Protein AF-A0A527CT32-F1 (afdb_monomer_lite)

Structure (mmCIF, N/CA/C/O backbone):
data_AF-A0A527CT32-F1
#
_entry.id   AF-A0A527CT32-F1
#
loop_
_atom_site.group_PDB
_atom_site.id
_atom_site.type_symbol
_atom_site.label_atom_id
_atom_site.label_alt_id
_atom_site.label_comp_id
_atom_site.label_asym_id
_atom_site.label_entity_id
_atom_site.label_seq_id
_atom_site.pdbx_PDB_ins_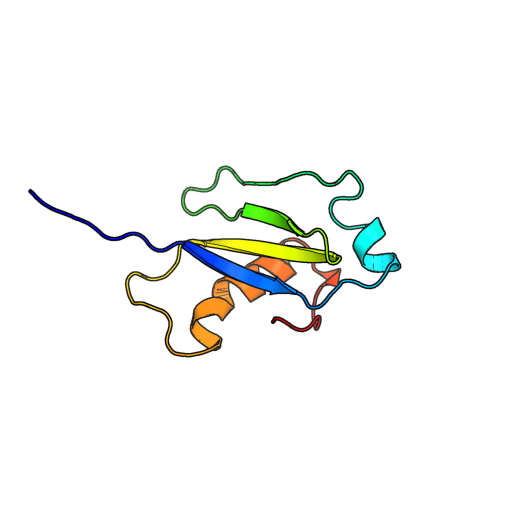code
_atom_site.Cartn_x
_atom_site.Cartn_y
_atom_site.Cartn_z
_atom_site.occupancy
_atom_site.B_iso_or_equiv
_atom_site.auth_seq_id
_atom_site.auth_comp_id
_atom_site.auth_asym_id
_atom_site.auth_atom_id
_atom_site.pdbx_PDB_model_num
ATOM 1 N N . GLU A 1 1 ? 26.775 10.156 -21.098 1.00 80.62 1 GLU A N 1
ATOM 2 C CA . GLU A 1 1 ? 25.987 9.877 -19.881 1.00 80.62 1 GLU A CA 1
ATOM 3 C C . GLU A 1 1 ? 25.025 8.735 -20.186 1.00 80.62 1 GLU A C 1
ATOM 5 O O . GLU A 1 1 ? 24.499 8.708 -21.293 1.00 80.62 1 GLU A O 1
ATOM 10 N N . THR A 1 2 ? 24.838 7.782 -19.270 1.00 89.81 2 THR A N 1
ATOM 11 C CA . THR A 1 2 ? 23.887 6.668 -19.438 1.00 89.81 2 THR A CA 1
ATOM 12 C C . THR A 1 2 ? 22.786 6.815 -18.396 1.00 89.81 2 THR A C 1
ATOM 14 O O . THR A 1 2 ? 23.073 6.785 -17.202 1.00 89.81 2 THR A O 1
ATOM 17 N N . ILE A 1 3 ? 21.536 6.958 -18.842 1.00 90.81 3 ILE A N 1
ATOM 18 C CA . ILE A 1 3 ? 20.357 7.100 -17.978 1.00 90.81 3 ILE A CA 1
ATOM 19 C C . ILE A 1 3 ? 19.569 5.790 -18.000 1.00 90.81 3 ILE A C 1
ATOM 21 O O . ILE A 1 3 ? 19.269 5.259 -19.068 1.00 90.81 3 ILE A O 1
ATOM 25 N N . VAL A 1 4 ? 19.202 5.284 -16.819 1.00 88.50 4 VAL A N 1
ATOM 26 C CA . VAL A 1 4 ? 18.331 4.109 -16.675 1.00 88.50 4 VAL A CA 1
ATOM 27 C C . VAL A 1 4 ? 17.067 4.516 -15.914 1.00 88.50 4 VAL A C 1
ATOM 29 O O . VAL A 1 4 ? 17.141 4.746 -14.705 1.00 88.50 4 VAL A O 1
ATOM 32 N N . PRO A 1 5 ? 15.899 4.607 -16.576 1.00 86.19 5 PRO A N 1
ATOM 33 C CA . PRO A 1 5 ? 14.659 4.965 -15.904 1.00 86.19 5 PRO A CA 1
ATOM 34 C C . PRO A 1 5 ? 14.191 3.829 -14.9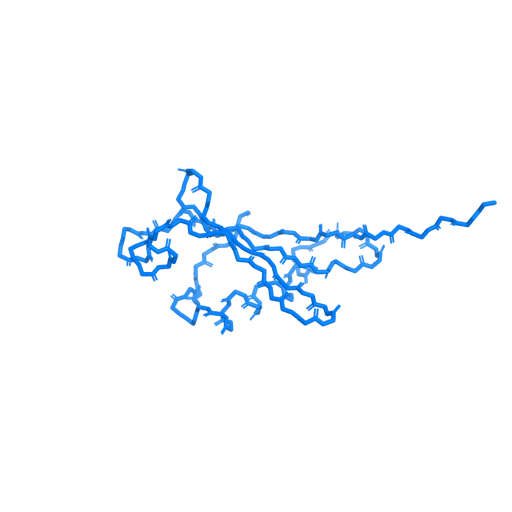90 1.00 86.19 5 PRO A C 1
ATOM 36 O O . PRO A 1 5 ? 14.162 2.652 -15.363 1.00 86.19 5 PRO A O 1
ATOM 39 N N . LEU A 1 6 ? 13.808 4.194 -13.768 1.00 87.25 6 LEU A N 1
ATOM 40 C CA . LEU A 1 6 ? 13.237 3.291 -12.778 1.00 87.25 6 LEU A CA 1
ATOM 41 C C . LEU A 1 6 ? 11.833 3.779 -12.432 1.00 87.25 6 LEU A C 1
ATOM 43 O O . LEU A 1 6 ? 11.648 4.937 -12.069 1.00 87.25 6 LEU A O 1
ATOM 47 N N . HIS A 1 7 ? 10.854 2.883 -12.515 1.00 91.44 7 HIS A N 1
ATOM 48 C CA . HIS A 1 7 ? 9.474 3.207 -12.184 1.00 91.44 7 HIS A CA 1
ATOM 49 C C . HIS A 1 7 ? 9.085 2.641 -10.820 1.00 91.44 7 HIS A C 1
ATOM 51 O O . HIS A 1 7 ? 9.405 1.493 -10.491 1.00 91.44 7 HIS A O 1
ATOM 57 N N . SER A 1 8 ? 8.353 3.448 -10.055 1.00 93.06 8 SER A N 1
ATOM 58 C CA . SER A 1 8 ? 7.649 3.015 -8.852 1.00 93.06 8 SER A CA 1
ATOM 59 C C . SER A 1 8 ? 6.157 3.027 -9.139 1.00 93.06 8 SER A C 1
ATOM 61 O O . SER A 1 8 ? 5.612 4.063 -9.518 1.00 93.06 8 SER A O 1
ATOM 63 N N . PHE A 1 9 ? 5.508 1.873 -9.022 1.00 95.50 9 PHE A N 1
ATOM 64 C CA . PHE A 1 9 ? 4.066 1.758 -9.235 1.00 95.50 9 PHE A CA 1
ATOM 65 C C . PHE A 1 9 ? 3.363 1.825 -7.882 1.00 95.50 9 PHE A C 1
ATOM 67 O O . PHE A 1 9 ? 3.929 1.416 -6.867 1.00 95.50 9 PHE A O 1
ATOM 74 N N . GLN A 1 10 ? 2.139 2.348 -7.868 1.00 96.75 10 GLN A N 1
ATOM 75 C CA . GLN A 1 10 ? 1.307 2.461 -6.671 1.00 96.75 10 GLN A CA 1
ATOM 76 C C . GLN A 1 10 ? -0.125 2.030 -6.978 1.00 96.75 10 GLN A C 1
ATOM 78 O O . GLN A 1 10 ? -0.601 2.258 -8.089 1.00 96.75 10 GLN A O 1
ATOM 83 N N . ILE A 1 11 ? -0.772 1.424 -5.986 1.00 97.88 11 ILE A N 1
ATOM 84 C CA . ILE A 1 11 ? -2.214 1.176 -5.914 1.00 97.88 11 ILE A CA 1
ATOM 85 C C . ILE A 1 11 ? -2.766 1.811 -4.638 1.00 97.88 11 ILE A C 1
ATOM 87 O O . ILE A 1 11 ? -2.042 1.934 -3.642 1.00 97.88 11 ILE A O 1
ATOM 91 N N . ALA A 1 12 ? -4.048 2.157 -4.644 1.00 98.50 12 ALA A N 1
ATOM 92 C CA . ALA A 1 12 ? -4.786 2.502 -3.442 1.00 98.50 12 ALA A CA 1
ATOM 93 C C . ALA A 1 12 ? -6.022 1.612 -3.331 1.00 98.50 12 ALA A C 1
ATOM 95 O O . ALA A 1 12 ? -6.677 1.309 -4.323 1.00 98.50 12 ALA A O 1
ATOM 96 N N . THR A 1 13 ? -6.352 1.179 -2.119 1.00 98.69 13 THR A N 1
ATOM 97 C CA . THR A 1 13 ? -7.673 0.593 -1.879 1.00 98.69 13 THR A CA 1
ATOM 98 C C . THR A 1 13 ? -8.754 1.663 -2.038 1.00 98.69 13 THR A C 1
ATOM 100 O O . THR A 1 13 ? -8.480 2.858 -1.892 1.00 98.69 13 THR A O 1
ATOM 103 N N . ALA A 1 14 ? -10.007 1.249 -2.210 1.00 98.38 14 ALA A N 1
ATOM 104 C CA . ALA A 1 14 ? -11.145 2.053 -1.773 1.00 98.38 14 ALA A CA 1
ATOM 105 C C . ALA A 1 14 ? -10.978 2.451 -0.284 1.00 98.38 14 ALA A C 1
ATOM 107 O O . ALA A 1 14 ? -10.230 1.780 0.449 1.00 98.38 14 ALA A O 1
ATOM 108 N N . PRO A 1 15 ? -11.634 3.527 0.193 1.00 98.25 15 PRO A N 1
ATOM 109 C CA . PRO A 1 15 ? -11.605 3.888 1.607 1.00 98.25 15 PRO A CA 1
ATOM 110 C C . PRO A 1 15 ? -11.990 2.690 2.477 1.00 98.25 15 PRO A C 1
ATOM 112 O O . PRO A 1 15 ? -13.000 2.024 2.240 1.00 98.25 15 PRO A O 1
ATOM 115 N N . LEU A 1 16 ? -11.151 2.379 3.462 1.00 98.12 16 LEU A N 1
ATOM 116 C CA . LEU A 1 16 ? -11.360 1.229 4.327 1.00 98.12 16 LEU A CA 1
ATOM 117 C C . LEU A 1 16 ? -12.534 1.501 5.267 1.00 98.12 16 LEU A C 1
ATOM 119 O O . LEU A 1 16 ? -12.667 2.590 5.826 1.00 98.12 16 LEU A O 1
ATOM 123 N N . SER A 1 17 ? -13.356 0.481 5.501 1.00 97.56 17 SER A N 1
ATOM 124 C CA . SER A 1 17 ? -14.355 0.538 6.564 1.00 97.56 17 SER A CA 1
ATOM 125 C C . SER A 1 17 ? -13.679 0.723 7.927 1.00 97.56 17 SER A C 1
ATOM 127 O O . SER A 1 17 ? -12.530 0.322 8.132 1.00 97.56 17 SER A O 1
ATOM 129 N N . SER A 1 18 ? -14.399 1.299 8.891 1.00 96.00 18 SER A N 1
ATOM 130 C CA . SER A 1 18 ? -13.855 1.618 10.220 1.00 96.00 18 SER A CA 1
ATOM 131 C C . SER A 1 18 ? -13.240 0.405 10.929 1.00 96.00 18 SER A C 1
ATOM 133 O O . SER A 1 18 ? -12.183 0.523 11.545 1.00 96.00 18 SER A O 1
ATOM 135 N N . ASN A 1 19 ? -13.840 -0.780 10.781 1.00 96.38 19 ASN A N 1
ATOM 136 C CA . ASN A 1 19 ? -13.315 -2.026 11.342 1.00 96.38 19 ASN A CA 1
ATOM 137 C C . ASN A 1 19 ? -11.981 -2.459 10.702 1.00 96.38 19 ASN A C 1
ATOM 139 O O . ASN A 1 19 ? -11.107 -2.962 11.403 1.00 96.38 19 ASN A O 1
ATOM 143 N N . LEU A 1 20 ? -11.788 -2.249 9.394 1.00 96.81 20 LEU A N 1
ATOM 144 C CA . LEU A 1 20 ? -10.518 -2.549 8.722 1.00 96.81 20 LEU A CA 1
ATOM 145 C C . LEU A 1 20 ? -9.463 -1.488 9.048 1.00 96.81 20 LEU A C 1
ATOM 147 O O . LEU A 1 20 ? -8.332 -1.823 9.400 1.00 96.81 20 LEU A O 1
ATOM 151 N N . ALA A 1 21 ? -9.841 -0.210 9.010 1.00 96.06 21 ALA A N 1
ATOM 152 C CA . ALA A 1 21 ? -8.947 0.906 9.306 1.00 96.06 21 ALA A CA 1
ATOM 153 C C . ALA A 1 21 ? -8.364 0.849 10.732 1.00 96.06 21 ALA A C 1
ATOM 155 O O . ALA A 1 21 ? -7.222 1.270 10.939 1.00 96.06 21 ALA A O 1
ATOM 156 N N . ALA A 1 22 ? -9.118 0.302 11.693 1.00 95.94 22 ALA A N 1
ATOM 157 C CA . ALA A 1 22 ? -8.686 0.107 13.077 1.00 95.94 22 ALA A CA 1
ATOM 158 C C . ALA A 1 22 ? -7.661 -1.029 13.260 1.00 95.94 22 ALA A C 1
ATOM 160 O O . ALA A 1 22 ? -6.938 -1.039 14.250 1.00 95.94 22 ALA A O 1
ATOM 161 N N . THR A 1 23 ? -7.576 -1.984 12.328 1.00 95.88 23 THR A N 1
ATOM 162 C CA . THR A 1 23 ? -6.645 -3.130 12.426 1.00 95.88 23 THR A CA 1
ATOM 163 C C . THR A 1 23 ? -5.377 -2.939 11.600 1.00 95.88 23 THR A C 1
ATOM 165 O O . THR A 1 23 ? -4.332 -3.513 11.903 1.00 95.88 23 THR A O 1
ATOM 168 N N . ILE A 1 24 ? -5.442 -2.105 10.564 1.00 96.69 24 ILE A N 1
ATOM 169 C CA . ILE A 1 24 ? -4.337 -1.865 9.639 1.00 96.69 24 ILE A CA 1
ATOM 170 C C . ILE A 1 24 ? -3.635 -0.569 10.019 1.00 96.69 24 ILE A C 1
ATOM 172 O O . ILE A 1 24 ? -4.212 0.510 9.893 1.00 96.69 24 ILE A O 1
ATOM 176 N N . LEU A 1 25 ? -2.371 -0.679 10.445 1.00 96.56 25 LEU A N 1
ATOM 177 C CA . LEU A 1 25 ? -1.524 0.453 10.844 1.00 96.56 25 LEU A CA 1
ATOM 178 C C . LEU A 1 25 ? -2.248 1.400 11.823 1.00 96.56 25 LEU A C 1
ATOM 180 O O . LEU A 1 25 ? -2.398 2.579 11.504 1.00 96.56 25 LEU A O 1
ATOM 184 N N . PRO A 1 26 ? -2.789 0.913 12.958 1.00 95.12 26 PRO A N 1
ATOM 185 C CA . PRO A 1 26 ? -3.675 1.698 13.829 1.00 95.12 26 PRO A CA 1
ATOM 186 C C . PRO A 1 26 ? -3.080 3.055 14.225 1.00 95.12 26 PRO A C 1
ATOM 188 O O . PRO A 1 26 ? -3.785 4.055 14.159 1.00 95.12 26 PRO A O 1
ATOM 191 N N . GLU A 1 27 ? -1.768 3.110 14.459 1.00 95.75 27 GLU A N 1
ATOM 192 C CA . GLU A 1 27 ? -1.038 4.330 14.841 1.00 95.75 27 GLU A CA 1
ATOM 193 C C . GLU A 1 27 ? -0.508 5.141 13.643 1.00 95.75 27 GLU A C 1
ATOM 195 O O . GLU A 1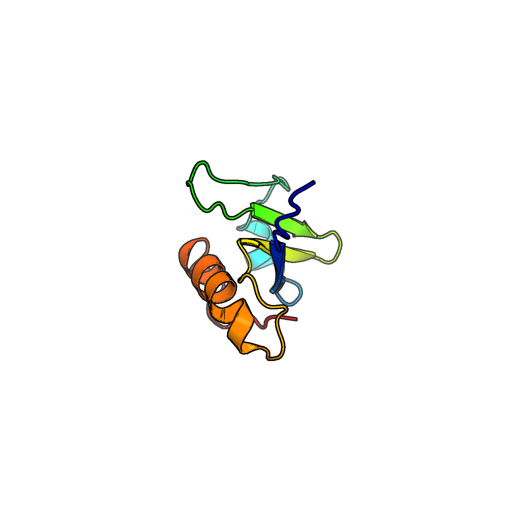 27 ? 0.307 6.046 13.797 1.00 95.75 27 GLU A O 1
ATOM 200 N N . GLY A 1 28 ? -0.922 4.803 12.419 1.00 94.88 28 GLY A N 1
ATOM 201 C CA . GLY A 1 28 ? -0.586 5.563 11.214 1.00 94.88 28 GLY A CA 1
ATOM 202 C C . GLY A 1 28 ? 0.859 5.405 10.733 1.00 94.88 28 GLY A C 1
ATOM 203 O O . GLY A 1 28 ? 1.378 6.297 10.065 1.00 94.88 28 GLY A O 1
ATOM 204 N N . GLN A 1 29 ? 1.519 4.286 11.043 1.00 96.94 29 GLN A N 1
ATOM 205 C CA . GLN A 1 29 ? 2.902 4.050 10.630 1.00 96.94 29 GLN A CA 1
ATOM 206 C C . GLN A 1 29 ? 3.051 4.068 9.101 1.00 96.94 29 GLN A C 1
ATOM 208 O O . GLN A 1 29 ? 2.229 3.517 8.368 1.00 96.94 29 GLN A O 1
ATOM 213 N N . ALA A 1 30 ? 4.151 4.639 8.617 1.00 96.81 30 ALA A N 1
ATOM 214 C CA . ALA A 1 30 ? 4.629 4.402 7.261 1.00 96.81 30 ALA A CA 1
ATOM 215 C C . ALA A 1 30 ? 5.571 3.194 7.278 1.00 96.81 30 ALA A C 1
ATOM 217 O O . ALA A 1 30 ? 6.469 3.124 8.117 1.00 96.81 30 ALA A O 1
ATOM 218 N N . VAL A 1 31 ? 5.369 2.245 6.365 1.00 97.31 31 VAL A N 1
ATOM 219 C CA . VAL A 1 31 ? 6.130 0.992 6.334 1.00 97.31 31 VAL A CA 1
ATOM 220 C C . VAL A 1 31 ? 6.887 0.855 5.021 1.00 97.31 31 VAL A C 1
ATOM 222 O O . VAL A 1 31 ? 6.358 1.138 3.947 1.00 97.31 31 VAL A O 1
ATOM 225 N N . SER A 1 32 ? 8.117 0.364 5.111 1.00 95.25 32 SER A N 1
ATOM 226 C CA . SER A 1 32 ? 8.878 -0.233 4.016 1.00 95.25 32 SER A CA 1
ATOM 227 C C . SER A 1 32 ? 9.516 -1.532 4.510 1.00 95.25 32 SER A C 1
ATOM 229 O O . SER A 1 32 ? 9.674 -1.732 5.716 1.00 95.25 32 SER A O 1
ATOM 231 N N . ASP A 1 33 ? 9.853 -2.439 3.595 1.00 91.06 33 ASP A N 1
ATOM 232 C CA . ASP A 1 33 ? 10.580 -3.664 3.935 1.00 91.06 33 ASP A CA 1
ATOM 233 C C . ASP A 1 33 ? 12.063 -3.608 3.520 1.00 91.06 33 ASP A C 1
ATOM 235 O O . ASP A 1 33 ? 12.517 -2.678 2.853 1.00 91.06 33 ASP A O 1
ATOM 239 N N . SER A 1 34 ? 12.829 -4.621 3.931 1.00 92.12 34 SER A N 1
ATOM 240 C CA . SER A 1 34 ? 14.261 -4.756 3.623 1.00 92.12 34 SER A CA 1
ATOM 241 C C . SER A 1 34 ? 14.550 -5.681 2.432 1.00 92.12 34 SER A C 1
ATOM 243 O O . SER A 1 34 ? 15.667 -6.182 2.290 1.00 92.12 34 SER A O 1
ATOM 245 N N . ARG A 1 35 ? 13.557 -5.989 1.586 1.00 87.56 35 ARG A N 1
ATOM 246 C CA . ARG A 1 35 ? 13.754 -6.881 0.435 1.00 87.56 35 ARG A CA 1
ATOM 247 C C . ARG A 1 35 ? 14.515 -6.155 -0.671 1.00 87.56 35 ARG A C 1
ATOM 249 O O . ARG A 1 35 ? 14.402 -4.948 -0.853 1.00 87.56 35 ARG A O 1
ATOM 256 N N . ARG A 1 36 ? 15.231 -6.924 -1.502 1.00 85.19 36 ARG A N 1
ATOM 257 C CA . ARG A 1 36 ? 15.909 -6.396 -2.704 1.00 85.19 36 ARG A CA 1
ATOM 258 C C . ARG A 1 36 ? 14.937 -5.693 -3.659 1.00 85.19 36 ARG A C 1
ATOM 260 O O . ARG A 1 36 ? 15.310 -4.733 -4.323 1.00 85.19 36 ARG A O 1
ATOM 267 N N . ILE A 1 37 ? 13.706 -6.196 -3.731 1.00 86.19 37 ILE A N 1
ATOM 268 C CA . ILE A 1 37 ? 12.577 -5.550 -4.392 1.00 86.19 37 ILE A CA 1
ATOM 269 C C . ILE A 1 37 ? 11.559 -5.240 -3.304 1.00 86.19 37 ILE A C 1
ATOM 271 O O . ILE A 1 37 ? 10.789 -6.117 -2.910 1.00 86.19 37 ILE A O 1
ATOM 275 N N . LEU A 1 38 ? 11.629 -4.017 -2.787 1.00 90.88 38 LEU A N 1
ATOM 276 C CA . LEU A 1 38 ? 10.834 -3.614 -1.639 1.00 90.88 38 LEU A CA 1
ATOM 277 C C . LEU A 1 38 ? 9.396 -3.265 -2.022 1.00 90.88 38 LEU A C 1
ATOM 279 O O . LEU A 1 38 ? 9.117 -2.813 -3.140 1.00 90.88 38 LEU A O 1
ATOM 283 N N . VAL A 1 39 ? 8.501 -3.432 -1.053 1.00 94.75 39 VAL A N 1
ATOM 284 C CA . VAL A 1 39 ? 7.195 -2.768 -1.026 1.00 94.75 39 VAL A CA 1
ATOM 285 C C . VAL A 1 39 ? 7.166 -1.741 0.097 1.00 94.75 39 VAL A C 1
ATOM 287 O O . VAL A 1 39 ? 7.839 -1.890 1.118 1.00 94.75 39 VAL A O 1
ATOM 290 N N . TYR A 1 40 ? 6.392 -0.686 -0.109 1.00 97.25 40 TYR A N 1
ATOM 291 C CA . TYR A 1 40 ? 6.177 0.378 0.860 1.00 97.25 40 TYR A CA 1
ATOM 292 C C . TYR A 1 40 ? 4.695 0.724 0.910 1.00 97.25 40 TYR A C 1
ATOM 294 O O . TYR A 1 40 ? 4.008 0.657 -0.108 1.00 97.25 40 TYR A O 1
ATOM 302 N N . TYR A 1 41 ? 4.177 1.066 2.082 1.00 97.88 41 TYR A N 1
ATOM 303 C CA . TYR A 1 41 ? 2.755 1.343 2.241 1.00 97.88 41 TYR A CA 1
ATOM 304 C C . TYR A 1 41 ? 2.459 2.231 3.446 1.00 97.88 41 TYR A C 1
ATOM 306 O O . TYR A 1 41 ? 3.228 2.301 4.405 1.00 97.88 41 TYR A O 1
ATOM 314 N N . ARG A 1 42 ? 1.335 2.946 3.373 1.00 98.06 42 ARG A N 1
ATOM 315 C CA . ARG A 1 42 ? 0.830 3.822 4.439 1.00 98.06 42 ARG A CA 1
ATOM 316 C C . ARG A 1 42 ? -0.678 4.005 4.313 1.00 98.06 42 ARG A C 1
ATOM 318 O O . ARG A 1 42 ? -1.225 3.820 3.225 1.00 98.06 42 ARG A O 1
ATOM 325 N N . LYS A 1 43 ? -1.326 4.469 5.382 1.00 97.88 43 LYS A N 1
ATOM 326 C CA . LYS A 1 43 ? -2.683 5.015 5.275 1.00 97.88 43 LYS A CA 1
ATOM 327 C C . LYS A 1 43 ? -2.652 6.436 4.706 1.00 97.88 43 LYS A C 1
ATOM 329 O O . LYS A 1 43 ? -1.788 7.234 5.070 1.00 97.88 43 LYS A O 1
ATOM 334 N N . SER A 1 44 ? -3.560 6.740 3.787 1.00 97.44 44 SER A N 1
ATOM 335 C CA . SER A 1 44 ? -3.817 8.103 3.320 1.00 97.44 44 SER A CA 1
ATOM 336 C C . SER A 1 44 ? -4.814 8.814 4.240 1.00 97.44 44 SER A C 1
ATOM 338 O O . SER A 1 44 ? -5.517 8.180 5.028 1.00 97.44 44 SER A O 1
ATOM 340 N N . ALA A 1 45 ? -4.883 10.144 4.141 1.00 95.56 45 ALA A N 1
ATOM 341 C CA . ALA A 1 45 ? -5.786 10.957 4.958 1.00 95.56 45 ALA A CA 1
ATOM 342 C C . ALA A 1 45 ? -7.275 10.678 4.676 1.00 95.56 45 ALA A C 1
ATOM 344 O O . ALA A 1 45 ? -8.103 10.827 5.567 1.00 95.56 45 ALA A O 1
ATOM 345 N N . ASP A 1 46 ? -7.607 10.229 3.464 1.00 96.75 46 ASP A N 1
ATOM 346 C CA . ASP A 1 46 ? -8.954 9.824 3.048 1.00 96.75 46 ASP A CA 1
ATOM 347 C C . ASP A 1 46 ? -9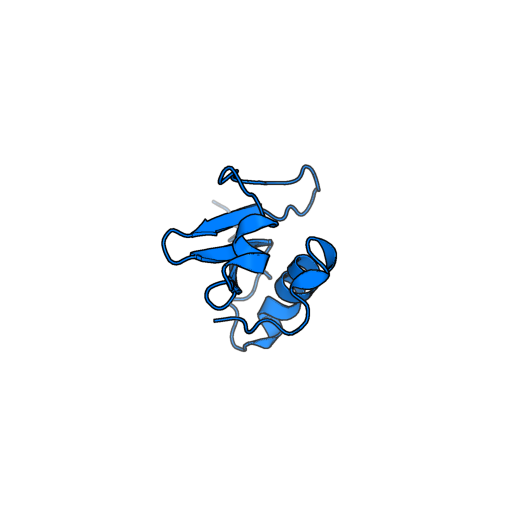.274 8.348 3.366 1.00 96.75 46 ASP A C 1
ATOM 349 O O . ASP A 1 46 ? -10.243 7.791 2.858 1.00 96.75 46 ASP A O 1
ATOM 353 N N . GLY A 1 47 ? -8.478 7.702 4.225 1.00 96.62 47 GLY A N 1
ATOM 354 C CA . GLY A 1 47 ? -8.801 6.390 4.791 1.00 96.62 47 GLY A CA 1
ATOM 355 C C . GLY A 1 47 ? -8.455 5.192 3.908 1.00 96.62 47 GLY A C 1
ATOM 356 O O . GLY A 1 47 ? -8.959 4.096 4.149 1.00 96.62 47 GLY A O 1
ATOM 357 N N . ARG A 1 48 ? -7.595 5.358 2.901 1.00 98.38 48 ARG A N 1
ATOM 358 C CA . ARG A 1 48 ? -7.151 4.264 2.021 1.00 98.38 48 ARG A CA 1
ATOM 359 C C . ARG A 1 48 ? -5.840 3.677 2.510 1.00 98.38 48 ARG A C 1
ATOM 361 O O . ARG A 1 48 ? -5.040 4.364 3.146 1.00 98.38 48 ARG A O 1
ATOM 368 N N . LEU A 1 49 ? -5.572 2.427 2.149 1.00 98.38 49 LEU A N 1
ATOM 369 C CA . LEU A 1 49 ? -4.216 1.894 2.199 1.00 98.38 49 LEU A CA 1
ATOM 370 C C . LEU A 1 49 ? -3.560 2.107 0.833 1.00 98.38 49 LEU A C 1
ATOM 372 O O . LEU A 1 49 ? -4.000 1.545 -0.168 1.00 98.38 49 LEU A O 1
ATOM 376 N N . VAL A 1 50 ? -2.501 2.915 0.799 1.00 98.38 50 VAL A N 1
ATOM 377 C CA . VAL A 1 50 ? -1.683 3.130 -0.399 1.00 98.38 50 VAL A CA 1
ATOM 378 C C . VAL A 1 50 ? -0.487 2.201 -0.322 1.00 98.38 50 VAL A C 1
ATOM 380 O O . VAL A 1 50 ? 0.271 2.263 0.646 1.00 98.38 50 VAL A O 1
ATOM 383 N N . LEU A 1 51 ? -0.307 1.365 -1.342 1.00 98.25 51 LEU A N 1
ATOM 384 C CA . LEU A 1 51 ? 0.809 0.433 -1.452 1.00 98.25 51 LEU A CA 1
ATOM 385 C C . LEU A 1 51 ? 1.561 0.676 -2.754 1.00 98.25 51 LEU A C 1
ATOM 387 O O . LEU A 1 51 ? 0.972 0.741 -3.830 1.00 98.25 51 LEU A O 1
ATOM 391 N N . GLY A 1 52 ? 2.879 0.773 -2.653 1.00 97.38 52 GLY A N 1
ATOM 392 C CA . GLY A 1 52 ? 3.771 0.897 -3.787 1.00 97.38 52 GLY A CA 1
ATOM 393 C C . GLY A 1 52 ? 4.905 -0.112 -3.763 1.00 97.38 52 GLY A C 1
ATOM 394 O O . GLY A 1 52 ? 5.185 -0.776 -2.764 1.00 97.38 52 GLY A O 1
ATOM 395 N N . GLY A 1 53 ? 5.554 -0.234 -4.910 1.00 95.38 53 GLY A N 1
ATOM 396 C CA . GLY A 1 53 ? 6.667 -1.144 -5.103 1.00 95.38 53 GLY A CA 1
ATOM 397 C C . GLY A 1 53 ? 7.264 -1.007 -6.493 1.00 95.38 53 GLY A C 1
ATOM 398 O O . GLY A 1 53 ? 6.926 -0.111 -7.272 1.00 95.38 53 GLY A O 1
ATOM 399 N N . ARG A 1 54 ? 8.186 -1.915 -6.807 1.00 92.81 54 ARG A N 1
ATOM 400 C CA . ARG A 1 54 ? 8.918 -1.864 -8.068 1.00 92.81 54 ARG A CA 1
ATOM 401 C C . ARG A 1 54 ? 7.999 -2.051 -9.275 1.00 92.81 54 ARG A C 1
ATOM 403 O O . ARG A 1 54 ? 7.453 -3.130 -9.479 1.00 92.81 54 ARG A O 1
ATOM 410 N N . GLY A 1 55 ? 7.950 -1.033 -10.130 1.00 90.12 55 GLY A N 1
ATOM 411 C CA . GLY A 1 55 ? 7.303 -1.106 -11.431 1.00 90.12 55 GLY A CA 1
ATOM 412 C C . GLY A 1 55 ? 8.123 -1.870 -12.471 1.00 90.12 55 GLY A C 1
ATOM 413 O O . GLY A 1 55 ? 9.343 -2.056 -12.352 1.00 90.12 55 GLY A O 1
ATOM 414 N N . ARG A 1 56 ? 7.436 -2.286 -13.538 1.00 87.44 56 ARG A N 1
ATOM 415 C CA . ARG A 1 56 ? 8.077 -2.782 -14.766 1.00 87.44 56 ARG A CA 1
ATOM 416 C C . ARG A 1 56 ? 8.869 -1.640 -15.419 1.00 87.44 56 ARG A C 1
ATOM 418 O O . ARG A 1 56 ? 8.651 -0.476 -15.107 1.00 87.44 56 ARG A O 1
ATOM 425 N N . MET A 1 57 ? 9.795 -1.964 -16.325 1.00 87.12 57 MET A N 1
ATOM 426 C CA . MET A 1 57 ? 10.530 -0.934 -17.083 1.00 87.12 57 MET A CA 1
ATOM 427 C C . MET A 1 57 ? 9.651 -0.193 -18.096 1.00 87.12 57 MET A C 1
ATOM 429 O O . MET A 1 57 ? 9.937 0.949 -18.420 1.00 87.12 57 MET A O 1
ATOM 433 N N . ALA A 1 58 ? 8.601 -0.838 -18.601 1.00 88.88 58 ALA A N 1
ATOM 434 C CA . ALA A 1 58 ? 7.606 -0.176 -19.431 1.00 88.88 58 ALA A CA 1
ATOM 435 C C . ALA A 1 58 ? 6.595 0.567 -18.551 1.00 88.88 58 ALA A C 1
ATOM 437 O O . ALA A 1 58 ? 6.240 0.079 -17.473 1.00 88.88 58 ALA A O 1
ATOM 438 N N . LEU A 1 59 ? 6.097 1.702 -19.045 1.00 89.12 59 LEU A N 1
ATOM 439 C CA . LEU A 1 59 ? 4.957 2.381 -18.440 1.00 89.12 59 LEU A CA 1
ATOM 440 C C . LEU A 1 59 ? 3.728 1.460 -18.454 1.00 89.12 59 LEU A C 1
ATOM 442 O O . LEU A 1 59 ? 3.544 0.692 -19.405 1.00 89.12 59 LEU A O 1
ATOM 446 N N . PRO A 1 60 ? 2.897 1.508 -17.407 1.00 90.00 60 PRO A N 1
ATOM 447 C CA . PRO A 1 60 ? 1.719 0.671 -17.344 1.00 90.00 60 PRO A CA 1
ATOM 448 C C . PRO A 1 60 ? 0.649 1.196 -18.309 1.00 90.00 60 PRO A C 1
ATOM 450 O O . PRO A 1 60 ? 0.451 2.401 -18.444 1.00 90.00 60 PRO A O 1
ATOM 453 N N . THR A 1 61 ? -0.033 0.281 -18.994 1.00 94.38 61 THR A N 1
ATOM 454 C CA . THR A 1 61 ? -1.024 0.606 -20.045 1.00 94.38 61 THR A CA 1
ATOM 455 C C . THR A 1 61 ? -2.386 -0.031 -19.795 1.00 94.38 61 THR A C 1
ATOM 457 O O . THR A 1 61 ? -3.372 0.338 -20.427 1.00 94.38 61 THR A O 1
ATOM 460 N N . ARG A 1 62 ? -2.461 -0.984 -18.862 1.00 94.44 62 ARG A N 1
ATOM 461 C CA . ARG A 1 62 ? -3.686 -1.698 -18.492 1.00 94.44 62 ARG A CA 1
ATOM 462 C C . ARG A 1 62 ? -3.697 -1.992 -16.996 1.00 94.44 62 ARG A C 1
ATOM 464 O O . ARG A 1 62 ? -2.640 -2.196 -16.404 1.00 94.44 62 ARG A O 1
ATOM 471 N N . ALA A 1 63 ? -4.886 -2.121 -16.409 1.00 90.00 63 ALA A N 1
ATOM 472 C CA . ALA A 1 63 ? -5.057 -2.372 -14.971 1.00 90.00 63 ALA A CA 1
ATOM 473 C C . ALA A 1 63 ? -4.203 -3.549 -14.453 1.00 90.00 63 ALA A C 1
ATOM 475 O O . ALA A 1 63 ? -3.527 -3.452 -13.434 1.00 90.00 63 ALA A O 1
ATOM 476 N N . GLY A 1 64 ? -4.118 -4.642 -15.220 1.00 93.44 64 GLY A N 1
ATOM 477 C CA . GLY A 1 64 ? -3.344 -5.817 -14.814 1.00 93.44 64 GLY A CA 1
ATOM 478 C C . GLY A 1 64 ? -1.817 -5.630 -14.739 1.00 93.44 64 GLY A C 1
ATOM 479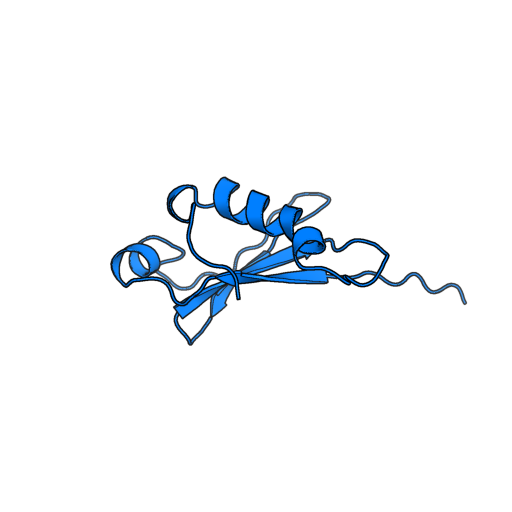 O O . GLY A 1 64 ? -1.135 -6.558 -14.305 1.00 93.44 64 GLY A O 1
ATOM 480 N N . ASP A 1 65 ? -1.254 -4.480 -15.128 1.00 94.94 65 ASP A N 1
ATOM 481 C CA . ASP A 1 65 ? 0.164 -4.172 -14.881 1.00 94.94 65 ASP A CA 1
ATOM 482 C C . ASP A 1 65 ? 0.464 -3.975 -13.377 1.00 94.94 65 ASP A C 1
ATOM 484 O O . ASP A 1 65 ? 1.581 -4.252 -12.922 1.00 94.94 65 ASP A O 1
ATOM 488 N N . TRP A 1 66 ? -0.550 -3.613 -12.581 1.00 95.88 66 TRP A N 1
ATOM 489 C CA . TRP A 1 66 ? -0.467 -3.463 -11.123 1.00 95.88 66 TRP A CA 1
ATOM 490 C C . TRP A 1 66 ? -0.775 -4.739 -10.337 1.00 95.88 66 TRP A C 1
ATOM 492 O O . TRP A 1 66 ? -0.567 -4.771 -9.126 1.00 95.88 66 TRP A O 1
ATOM 502 N N . ALA A 1 67 ? -1.151 -5.834 -11.005 1.00 95.19 67 ALA A N 1
ATOM 503 C CA . ALA A 1 67 ? -1.578 -7.070 -10.345 1.00 95.19 67 ALA A CA 1
ATOM 504 C C . ALA A 1 67 ? -0.542 -7.636 -9.347 1.00 95.19 67 ALA A C 1
ATOM 506 O O . ALA A 1 67 ? -0.879 -8.377 -8.426 1.00 95.19 67 ALA A O 1
ATOM 507 N N . HIS A 1 68 ? 0.746 -7.320 -9.516 1.00 94.19 68 HIS A N 1
ATOM 508 C CA . HIS A 1 68 ? 1.789 -7.713 -8.567 1.00 94.19 68 HIS A CA 1
ATOM 509 C C . HIS A 1 68 ? 1.687 -6.987 -7.214 1.00 94.19 68 HIS A C 1
ATOM 511 O O . HIS A 1 68 ? 1.978 -7.610 -6.189 1.00 94.19 68 HIS A O 1
ATOM 517 N N . LEU A 1 69 ? 1.245 -5.725 -7.208 1.00 96.56 69 LEU A N 1
ATOM 518 C CA . LEU A 1 69 ? 0.966 -4.947 -6.001 1.00 96.56 69 LEU A CA 1
ATOM 519 C C . LEU A 1 69 ? -0.325 -5.416 -5.337 1.00 96.56 69 LEU A C 1
ATOM 521 O O . LEU A 1 69 ? -0.335 -5.581 -4.126 1.00 96.56 69 LEU A O 1
ATOM 525 N N . GLU A 1 70 ? -1.364 -5.748 -6.105 1.00 96.81 70 GLU A N 1
ATOM 526 C CA . GLU A 1 70 ? -2.603 -6.323 -5.552 1.00 96.81 70 GLU A CA 1
ATOM 527 C C . GLU A 1 70 ? -2.332 -7.657 -4.847 1.00 96.81 70 GLU A C 1
ATOM 529 O O . GLU A 1 70 ? -2.744 -7.884 -3.710 1.00 96.81 70 GLU A O 1
ATOM 534 N N . ARG A 1 71 ? -1.521 -8.528 -5.464 1.00 96.19 71 ARG A N 1
ATOM 535 C CA . ARG A 1 71 ? -1.061 -9.752 -4.797 1.00 96.19 71 ARG A CA 1
ATOM 536 C C . ARG A 1 71 ? -0.224 -9.448 -3.553 1.00 96.19 71 ARG A C 1
ATOM 538 O O . ARG A 1 71 ? -0.248 -10.236 -2.616 1.00 96.19 71 ARG A O 1
ATOM 545 N N . ALA A 1 72 ? 0.568 -8.374 -3.545 1.00 96.12 72 ALA A N 1
ATOM 546 C CA . ALA A 1 72 ? 1.346 -7.982 -2.368 1.00 96.12 72 ALA A CA 1
ATOM 547 C C . ALA A 1 72 ? 0.449 -7.478 -1.233 1.00 96.12 72 ALA A C 1
ATOM 549 O O . ALA A 1 72 ? 0.664 -7.869 -0.090 1.00 96.12 72 ALA A O 1
ATOM 550 N N . LEU A 1 73 ? -0.580 -6.698 -1.563 1.00 97.69 73 LEU A N 1
ATOM 551 C CA . LEU A 1 73 ? -1.594 -6.208 -0.637 1.00 97.69 73 LEU A CA 1
ATOM 552 C C . LEU A 1 73 ? -2.253 -7.366 0.119 1.00 97.69 73 LEU A C 1
ATOM 554 O O . LEU A 1 73 ? -2.205 -7.397 1.345 1.00 97.69 73 LEU A O 1
ATOM 558 N N . VAL A 1 74 ? -2.771 -8.362 -0.607 1.00 97.94 74 VAL A N 1
ATOM 559 C CA . VAL A 1 74 ? -3.431 -9.533 -0.003 1.00 97.94 74 VAL A CA 1
ATOM 560 C C . VAL A 1 74 ? -2.442 -10.409 0.777 1.00 97.94 74 VAL A C 1
ATOM 562 O O . VAL A 1 74 ? -2.807 -10.994 1.790 1.00 97.94 74 VAL A O 1
ATOM 565 N N . ARG A 1 75 ? -1.165 -10.480 0.368 1.00 95.94 75 ARG A N 1
ATOM 566 C CA . ARG A 1 75 ? -0.134 -11.187 1.153 1.00 95.94 75 ARG A CA 1
ATOM 567 C C . ARG A 1 75 ? 0.192 -10.493 2.479 1.00 95.94 75 ARG A C 1
ATOM 569 O O . ARG A 1 75 ? 0.481 -11.188 3.445 1.00 95.94 75 ARG A O 1
ATOM 576 N N . LEU A 1 76 ? 0.204 -9.159 2.514 1.00 95.25 76 LEU A N 1
ATOM 577 C CA . LEU A 1 76 ? 0.490 -8.380 3.727 1.00 95.25 76 LEU A CA 1
ATOM 578 C C . LEU A 1 76 ? -0.714 -8.345 4.670 1.00 95.25 76 LEU A C 1
ATOM 580 O O . LEU A 1 76 ? -0.562 -8.515 5.875 1.00 95.25 76 LEU A O 1
ATOM 584 N N . TYR A 1 77 ? -1.904 -8.152 4.105 1.00 96.81 77 TYR A N 1
ATOM 585 C CA . TYR A 1 77 ? -3.165 -8.069 4.827 1.00 96.81 77 TYR A CA 1
ATOM 586 C C . TYR A 1 77 ? -4.209 -8.953 4.134 1.00 96.81 77 TYR A C 1
ATOM 588 O O . TYR A 1 77 ? -4.985 -8.457 3.316 1.00 96.81 77 TYR A O 1
ATOM 596 N N . PRO A 1 78 ? -4.282 -10.255 4.473 1.00 97.81 78 PRO A N 1
ATOM 597 C CA . PRO A 1 78 ? -5.244 -11.180 3.863 1.00 97.81 78 PRO A CA 1
ATOM 598 C C . PRO A 1 78 ? -6.704 -10.728 3.981 1.00 97.81 78 PRO A C 1
ATOM 600 O O . PRO A 1 78 ? -7.514 -11.000 3.099 1.00 97.81 78 PRO A O 1
ATOM 603 N N . VAL A 1 79 ? -7.024 -9.973 5.037 1.00 97.19 79 VAL A N 1
ATOM 604 C CA . VAL A 1 79 ? -8.351 -9.386 5.277 1.00 97.19 79 VAL A CA 1
ATOM 605 C C . VAL A 1 79 ? -8.779 -8.369 4.206 1.00 97.19 79 VAL A C 1
ATOM 607 O O . VAL A 1 79 ? -9.962 -8.077 4.084 1.00 97.19 79 VAL A O 1
ATOM 610 N N . LEU A 1 80 ? -7.844 -7.846 3.403 1.00 97.81 80 LEU A N 1
ATOM 611 C CA . LEU A 1 80 ? -8.139 -6.937 2.289 1.00 97.81 80 LEU A CA 1
ATOM 612 C C . LEU A 1 80 ? -8.505 -7.663 0.987 1.00 97.81 80 LEU A C 1
ATOM 614 O O . LEU A 1 80 ? -8.711 -7.015 -0.039 1.00 97.81 80 LEU A O 1
ATOM 618 N N . SER A 1 81 ? -8.583 -8.995 0.994 1.00 97.06 81 SER A N 1
ATOM 619 C CA . SER A 1 81 ? -9.046 -9.750 -0.170 1.00 97.06 81 SER A CA 1
ATOM 620 C C . SER A 1 81 ? -10.448 -9.295 -0.589 1.00 97.06 81 SER A C 1
ATOM 622 O O . SER A 1 81 ? -11.384 -9.337 0.205 1.00 97.06 81 SER A O 1
ATOM 624 N N . GLY A 1 82 ? -10.596 -8.886 -1.851 1.00 95.31 82 GLY A N 1
ATOM 625 C CA . GLY A 1 82 ? -11.867 -8.413 -2.409 1.00 95.31 82 GLY A CA 1
ATOM 626 C C . GLY A 1 82 ? -12.175 -6.933 -2.163 1.00 95.31 82 GLY A C 1
ATOM 627 O O . GLY A 1 82 ? -13.177 -6.444 -2.679 1.00 95.31 82 GLY A O 1
ATOM 628 N N . VAL A 1 83 ? -11.326 -6.198 -1.435 1.00 97.50 83 VAL A N 1
ATOM 629 C CA . VAL A 1 83 ? -11.424 -4.733 -1.377 1.00 97.50 83 VAL A CA 1
ATOM 630 C C . VAL A 1 83 ? -11.049 -4.159 -2.744 1.00 97.50 83 VAL A C 1
ATOM 632 O O . VAL A 1 83 ? -10.034 -4.543 -3.326 1.00 97.50 83 VAL A O 1
ATOM 635 N N . ALA A 1 84 ? -11.876 -3.247 -3.258 1.00 97.62 84 ALA A N 1
ATOM 636 C CA . ALA A 1 84 ? -11.647 -2.609 -4.549 1.00 97.62 84 ALA A CA 1
ATOM 637 C C . ALA A 1 84 ? -10.349 -1.787 -4.558 1.00 97.62 84 ALA A C 1
ATOM 639 O O . ALA A 1 84 ? -9.939 -1.238 -3.532 1.00 9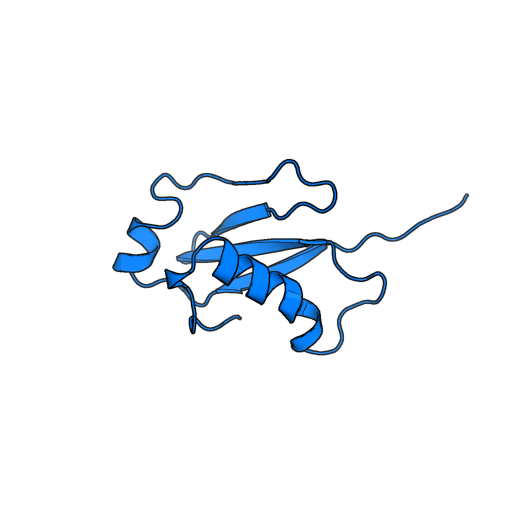7.62 84 ALA A O 1
ATOM 640 N N . ILE A 1 85 ? -9.730 -1.701 -5.734 1.00 97.62 85 ILE A N 1
ATOM 641 C CA . ILE A 1 85 ? -8.544 -0.887 -6.006 1.00 97.62 85 ILE A CA 1
ATOM 642 C C . ILE A 1 85 ? -8.954 0.259 -6.926 1.00 97.62 85 ILE A C 1
ATOM 644 O O . ILE A 1 85 ? -9.659 0.021 -7.909 1.00 97.62 85 ILE A O 1
ATOM 648 N N . GLU A 1 86 ? -8.517 1.474 -6.597 1.00 92.81 86 GLU A N 1
ATOM 649 C CA . GLU A 1 86 ? -8.836 2.725 -7.303 1.00 92.81 86 GLU A CA 1
ATOM 650 C C . GLU A 1 86 ? -7.570 3.506 -7.680 1.00 92.81 86 GLU A C 1
ATOM 652 O O . GLU A 1 86 ? -6.567 3.442 -6.924 1.00 92.81 86 GLU A O 1
#

Foldseek 3Di:
DDDQDWDKDKWKFDADDPVVLCVPPVVFDWDWDPDPWIKTWTADPSRIIMIMTTADSDDDDDPCSCVVRVVVVCVVPVVCVPGHID

Secondary structure (DSSP, 8-state):
-------EEEEEBSPPPHHHHTTSSTT---EE--SSS-EEEEE-TTSPEEEEEEPPSSPP-SGGGGHHHHHHHHHH-GGGTT--B-

Sequence (86 aa):
ETIVPLHSFQIATAPLSSNLAATILPEGQAVSDSRRILVYYRKSADGRLVLGGRGRMALPTRAGDWAHLERALVRLYPVLSGVAIE

Radius of gyration: 13.85 Å; chains: 1; bounding box: 40×22×35 Å

pLDDT: mean 94.64, std 3.82, range [80.62, 98.69]